Protein AF-A0A972E9Z0-F1 (afdb_monomer_lite)

Foldseek 3Di:
DVVVVVVVVVVVVVVVVVVVVVVVVVVVVVVVVVVVVVVVVVVVVVVVVVVVVVVVVVVLVVPDDPVVSVVVVVVVVVVVVVVVVVVVD

Structure (mmCIF, N/CA/C/O backbone):
data_AF-A0A972E9Z0-F1
#
_entry.id   AF-A0A972E9Z0-F1
#
loop_
_atom_site.group_PDB
_atom_site.id
_atom_site.type_symbol
_atom_site.label_atom_id
_atom_site.label_alt_id
_atom_site.label_comp_id
_atom_site.label_asym_id
_atom_site.label_entity_id
_atom_site.label_seq_id
_atom_site.pdbx_PDB_ins_code
_atom_site.Cartn_x
_atom_site.Cartn_y
_atom_site.Cartn_z
_atom_site.occupancy
_atom_site.B_iso_or_equiv
_atom_site.auth_seq_id
_atom_site.auth_comp_id
_atom_site.auth_asym_id
_atom_site.auth_atom_id
_atom_site.pdbx_PDB_model_num
ATOM 1 N N . MET A 1 1 ? 34.029 7.255 -39.120 1.00 69.62 1 MET A N 1
ATOM 2 C CA . MET A 1 1 ? 32.792 8.065 -39.109 1.00 69.62 1 MET A CA 1
ATOM 3 C C . MET A 1 1 ? 31.530 7.202 -39.045 1.00 69.62 1 MET A C 1
ATOM 5 O O . MET A 1 1 ? 30.836 7.285 -38.046 1.00 69.62 1 MET A O 1
ATOM 9 N N . LEU A 1 2 ? 31.242 6.323 -40.020 1.00 87.12 2 LEU A N 1
ATOM 10 C CA . LEU A 1 2 ? 30.023 5.489 -39.977 1.00 87.12 2 LEU 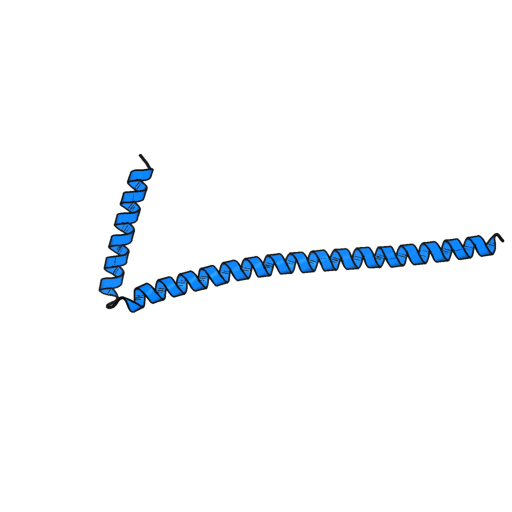A CA 1
ATOM 11 C C . LEU A 1 2 ? 30.003 4.483 -38.804 1.00 87.12 2 LEU A C 1
ATOM 13 O O . LEU A 1 2 ? 28.993 4.347 -38.123 1.00 87.12 2 LEU A O 1
ATOM 17 N N . GLU A 1 3 ? 31.131 3.818 -38.533 1.00 92.50 3 GLU A N 1
ATOM 18 C CA . GLU A 1 3 ? 31.252 2.848 -37.426 1.00 92.50 3 GLU A CA 1
ATOM 19 C C . GLU A 1 3 ? 31.172 3.496 -36.037 1.00 92.50 3 GLU A C 1
ATOM 21 O O . GLU A 1 3 ? 30.620 2.930 -35.099 1.00 92.50 3 GLU A O 1
ATOM 26 N N . GLU A 1 4 ? 31.649 4.731 -35.917 1.00 93.94 4 GLU A N 1
ATOM 27 C CA . GLU A 1 4 ? 31.557 5.512 -34.683 1.00 93.94 4 GLU A CA 1
ATOM 28 C C . GLU A 1 4 ? 30.106 5.911 -34.385 1.00 93.94 4 GLU A C 1
ATOM 30 O O . GLU A 1 4 ? 29.636 5.773 -33.258 1.00 93.94 4 GLU A O 1
ATOM 35 N N . ILE A 1 5 ? 29.356 6.310 -35.418 1.00 94.69 5 ILE A N 1
ATOM 36 C CA . ILE A 1 5 ? 27.919 6.588 -35.306 1.00 94.69 5 ILE A CA 1
ATOM 37 C C . ILE A 1 5 ? 27.154 5.320 -34.906 1.00 94.69 5 ILE A C 1
ATOM 39 O O . ILE A 1 5 ? 26.332 5.379 -33.994 1.00 94.69 5 ILE A O 1
ATOM 43 N N . LYS A 1 6 ? 27.447 4.164 -35.519 1.00 94.69 6 LYS A N 1
ATOM 44 C CA . LYS A 1 6 ? 26.826 2.883 -35.135 1.00 94.69 6 LYS A CA 1
ATOM 45 C C . LYS A 1 6 ? 27.093 2.530 -33.670 1.00 94.69 6 LYS A C 1
ATOM 47 O O . LYS A 1 6 ? 26.165 2.148 -32.962 1.00 94.69 6 LYS A O 1
ATOM 52 N N . SER A 1 7 ? 28.332 2.702 -33.207 1.00 96.19 7 SER A N 1
ATOM 53 C CA . SER A 1 7 ? 28.712 2.464 -31.809 1.00 96.19 7 SER A CA 1
ATOM 54 C C . SER A 1 7 ? 27.964 3.392 -30.844 1.00 96.19 7 SER A C 1
ATOM 56 O O . SER A 1 7 ? 27.408 2.943 -29.840 1.00 96.19 7 SER A O 1
ATOM 58 N N . ASN A 1 8 ? 27.859 4.679 -31.184 1.00 96.94 8 ASN A N 1
ATOM 59 C CA . ASN A 1 8 ? 27.126 5.654 -30.378 1.00 96.94 8 ASN A CA 1
ATOM 60 C C . ASN A 1 8 ? 25.625 5.341 -30.306 1.00 96.94 8 ASN A C 1
ATOM 62 O O . ASN A 1 8 ? 25.035 5.450 -29.232 1.00 96.94 8 ASN A O 1
ATOM 66 N N . ILE A 1 9 ? 25.019 4.902 -31.414 1.00 96.50 9 ILE A N 1
ATOM 67 C CA . ILE A 1 9 ? 23.616 4.465 -31.441 1.00 96.50 9 ILE A CA 1
ATOM 68 C C . ILE A 1 9 ? 23.425 3.229 -30.558 1.00 96.50 9 ILE A C 1
ATOM 70 O O . ILE A 1 9 ? 22.521 3.219 -29.727 1.00 96.50 9 ILE A O 1
ATOM 74 N N . ALA A 1 10 ? 24.292 2.219 -30.673 1.00 96.94 10 ALA A N 1
ATOM 75 C CA . ALA A 1 10 ? 24.213 1.017 -29.843 1.00 96.94 10 ALA A CA 1
ATOM 76 C C . ALA A 1 10 ? 24.329 1.348 -28.345 1.00 96.94 10 ALA A C 1
ATOM 78 O O . ALA A 1 10 ? 23.556 0.846 -27.529 1.00 96.94 10 ALA A O 1
ATOM 79 N N . ARG A 1 11 ? 25.243 2.256 -27.983 1.00 97.69 11 ARG A N 1
ATOM 80 C CA . ARG A 1 11 ? 25.385 2.745 -26.607 1.00 97.69 11 ARG A CA 1
ATOM 81 C C . ARG A 1 11 ? 24.136 3.483 -26.129 1.00 97.69 11 ARG A C 1
ATOM 83 O O . ARG A 1 11 ? 23.720 3.282 -24.992 1.00 97.69 11 ARG A O 1
ATOM 90 N N . LEU A 1 12 ? 23.550 4.333 -26.970 1.00 97.88 12 LEU A N 1
ATOM 91 C CA . LEU A 1 12 ? 22.341 5.077 -26.623 1.00 97.88 12 LEU A CA 1
ATOM 92 C C . LEU A 1 12 ? 21.154 4.136 -26.386 1.00 97.88 12 LEU A C 1
ATOM 94 O O . LEU A 1 12 ? 20.436 4.311 -25.405 1.00 97.88 12 LEU A O 1
ATOM 98 N N . VAL A 1 13 ? 20.987 3.121 -27.238 1.00 97.69 13 VAL A N 1
ATOM 99 C CA . VAL A 1 13 ? 19.950 2.090 -27.076 1.00 97.69 13 VAL A CA 1
ATOM 100 C C . VAL A 1 13 ? 20.141 1.339 -25.761 1.00 97.69 13 VAL A C 1
ATOM 102 O O . VAL A 1 13 ? 19.202 1.261 -24.976 1.00 97.69 13 VAL A O 1
ATOM 105 N N . ALA A 1 14 ? 21.361 0.883 -25.461 1.00 98.00 14 ALA A N 1
ATOM 106 C CA . ALA A 1 14 ? 21.644 0.174 -24.213 1.00 98.00 14 ALA A CA 1
ATOM 107 C C . ALA A 1 14 ? 21.360 1.030 -22.963 1.00 98.00 14 ALA A C 1
ATOM 109 O O . ALA A 1 14 ? 20.817 0.537 -21.976 1.00 98.00 14 ALA A O 1
ATOM 110 N N . LEU A 1 15 ? 21.700 2.324 -23.000 1.00 98.19 15 LEU A N 1
ATOM 111 C CA . LEU A 1 15 ? 21.389 3.252 -21.908 1.00 98.19 15 LEU A CA 1
ATOM 112 C C . LEU A 1 15 ? 19.880 3.458 -21.754 1.00 98.19 15 LEU A C 1
ATOM 114 O O . LEU A 1 15 ? 19.375 3.443 -20.635 1.00 98.19 15 LEU A O 1
ATOM 118 N N . TYR A 1 16 ? 19.161 3.619 -22.865 1.00 98.19 16 TYR A N 1
ATOM 119 C CA . TYR A 1 16 ? 17.709 3.762 -22.849 1.00 98.19 16 TYR A CA 1
ATOM 120 C C . TYR A 1 16 ? 17.022 2.517 -22.278 1.00 98.19 16 TYR A C 1
ATOM 122 O O . TYR A 1 16 ? 16.148 2.637 -21.423 1.00 98.19 16 TYR A O 1
ATOM 130 N N . GLU A 1 17 ? 17.429 1.323 -22.709 1.00 98.25 17 GLU A N 1
ATOM 131 C CA . GLU A 1 17 ? 16.880 0.061 -22.210 1.00 98.25 17 GLU A CA 1
ATOM 132 C C . GLU A 1 17 ? 17.140 -0.116 -20.711 1.00 98.25 17 GLU A C 1
ATOM 134 O O . GLU A 1 17 ? 16.229 -0.489 -19.969 1.00 98.25 17 GLU A O 1
ATOM 139 N N . ALA A 1 18 ? 18.346 0.223 -20.244 1.00 98.12 18 ALA A N 1
ATOM 140 C CA . ALA A 1 18 ? 18.685 0.174 -18.827 1.00 98.12 18 ALA A CA 1
ATOM 141 C C . ALA A 1 18 ? 17.834 1.144 -17.991 1.00 98.12 18 ALA A C 1
ATOM 143 O O . ALA A 1 18 ? 17.313 0.762 -16.942 1.00 98.12 18 ALA A O 1
ATOM 144 N N . GLU A 1 19 ? 17.660 2.386 -18.449 1.00 98.19 19 GLU A N 1
ATOM 145 C CA . GLU A 1 19 ? 16.820 3.368 -17.756 1.00 98.19 19 GLU A CA 1
ATOM 146 C C . GLU A 1 19 ? 15.340 2.986 -17.789 1.00 98.19 19 GLU A C 1
ATOM 148 O O . GLU A 1 19 ? 14.650 3.110 -16.778 1.00 98.19 19 GLU A O 1
ATOM 153 N N . ARG A 1 20 ? 14.855 2.431 -18.903 1.00 98.38 20 ARG A N 1
ATOM 154 C CA . ARG A 1 20 ? 13.491 1.904 -18.999 1.00 98.38 20 ARG A CA 1
ATOM 155 C C . ARG A 1 20 ? 13.264 0.777 -17.993 1.00 98.38 20 ARG A C 1
ATOM 157 O O . ARG A 1 20 ? 12.293 0.819 -17.245 1.00 98.38 20 ARG A O 1
ATOM 164 N N . GLN A 1 21 ? 14.187 -0.180 -17.904 1.00 98.38 21 GLN A N 1
ATOM 165 C CA . GLN A 1 21 ? 14.090 -1.272 -16.935 1.00 98.38 21 GLN A CA 1
ATOM 166 C C . GLN A 1 21 ? 14.121 -0.762 -15.484 1.00 98.38 21 GLN A C 1
ATOM 168 O O . GLN A 1 21 ? 13.406 -1.279 -14.621 1.00 98.38 21 GLN A O 1
ATOM 173 N N . ARG A 1 22 ? 14.929 0.269 -15.198 1.00 98.31 22 ARG A N 1
ATOM 174 C CA . ARG A 1 22 ? 14.944 0.931 -13.883 1.00 98.31 22 ARG A CA 1
ATOM 175 C C . ARG A 1 22 ? 13.614 1.609 -13.582 1.00 98.31 22 ARG A C 1
ATOM 177 O O . ARG A 1 22 ? 13.105 1.435 -12.477 1.00 98.31 22 ARG A O 1
ATOM 184 N N . ALA A 1 23 ? 13.054 2.340 -14.542 1.00 98.19 23 ALA A N 1
ATOM 185 C CA . ALA A 1 23 ? 11.764 3.004 -14.400 1.00 98.19 23 ALA A CA 1
ATOM 186 C C . ALA A 1 23 ? 10.647 1.991 -14.112 1.00 98.19 23 ALA A C 1
ATOM 188 O O . ALA A 1 23 ? 9.912 2.163 -13.141 1.00 98.19 23 ALA A O 1
ATOM 189 N N . ASP A 1 24 ? 10.594 0.893 -14.868 1.00 98.50 24 ASP A N 1
ATOM 190 C CA . ASP A 1 24 ? 9.618 -0.183 -14.667 1.00 98.50 24 ASP A CA 1
ATOM 191 C C . ASP A 1 24 ? 9.770 -0.825 -13.275 1.00 98.50 24 ASP A C 1
ATOM 193 O O . ASP A 1 24 ? 8.788 -1.040 -12.560 1.00 98.50 24 ASP A O 1
ATOM 197 N N . SER A 1 25 ? 11.010 -1.070 -12.830 1.00 98.44 25 SER A N 1
ATOM 198 C CA . SER A 1 25 ? 11.268 -1.610 -11.489 1.00 98.44 25 SER A CA 1
ATOM 199 C C . SER A 1 25 ? 10.860 -0.646 -10.372 1.00 98.44 25 SER A C 1
ATOM 201 O O . SER A 1 25 ? 10.313 -1.083 -9.357 1.00 98.44 25 SER A O 1
ATOM 203 N N . LEU A 1 26 ? 11.131 0.651 -10.526 1.00 98.38 26 LEU A N 1
ATOM 204 C CA . LEU A 1 26 ? 10.749 1.665 -9.545 1.00 98.38 26 LEU A CA 1
ATOM 205 C C . LEU A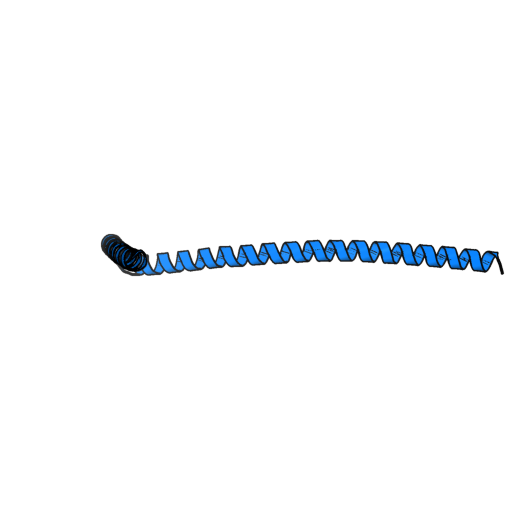 1 26 ? 9.230 1.837 -9.487 1.00 98.38 26 LEU A C 1
ATOM 207 O O . LEU A 1 26 ? 8.685 1.911 -8.389 1.00 98.38 26 LEU A O 1
ATOM 211 N N . ALA A 1 27 ? 8.549 1.819 -10.633 1.00 98.38 27 ALA A N 1
ATOM 212 C CA . ALA A 1 27 ? 7.092 1.862 -10.700 1.00 98.38 27 ALA A CA 1
ATOM 213 C C . ALA A 1 27 ? 6.457 0.659 -9.982 1.00 98.38 27 ALA A C 1
ATOM 215 O O . ALA A 1 27 ? 5.536 0.831 -9.183 1.00 98.38 27 ALA A O 1
ATOM 216 N N . ALA A 1 28 ? 6.998 -0.548 -10.182 1.00 98.44 28 ALA A N 1
ATOM 217 C CA . ALA A 1 28 ? 6.538 -1.742 -9.474 1.00 98.44 28 ALA A CA 1
ATOM 218 C C . ALA A 1 28 ? 6.734 -1.631 -7.950 1.00 98.44 28 ALA A C 1
ATOM 220 O O . ALA A 1 28 ? 5.822 -1.936 -7.182 1.00 98.44 28 ALA A O 1
ATOM 221 N N . LYS A 1 29 ? 7.901 -1.146 -7.500 1.00 98.38 29 LYS A N 1
ATOM 222 C CA . LYS A 1 29 ? 8.181 -0.922 -6.069 1.00 98.38 29 LYS A CA 1
ATOM 223 C C . LYS A 1 29 ? 7.269 0.137 -5.456 1.00 98.38 29 LYS A C 1
ATOM 225 O O . LYS A 1 29 ? 6.834 -0.030 -4.319 1.00 98.38 29 LYS A O 1
ATOM 230 N N . LEU A 1 30 ? 6.979 1.209 -6.192 1.00 98.19 30 LEU A N 1
ATOM 231 C CA . LEU A 1 30 ? 6.057 2.250 -5.749 1.00 98.19 30 LEU A CA 1
ATOM 232 C C . LEU A 1 30 ? 4.653 1.672 -5.559 1.00 98.19 30 LEU A C 1
ATOM 234 O O . LEU A 1 30 ? 4.081 1.825 -4.485 1.00 98.19 30 LEU A O 1
ATOM 238 N N . SER A 1 31 ? 4.150 0.929 -6.546 1.00 98.31 31 SER A N 1
ATOM 239 C CA . SER A 1 31 ? 2.840 0.276 -6.463 1.00 98.31 31 SER A CA 1
ATOM 240 C C . SER A 1 31 ? 2.737 -0.687 -5.272 1.00 98.31 31 SER A C 1
ATOM 242 O O . SER A 1 31 ? 1.732 -0.677 -4.559 1.00 98.31 31 SER A O 1
ATOM 244 N N . ASP A 1 32 ? 3.766 -1.505 -5.026 1.00 98.50 32 ASP A N 1
ATOM 245 C CA . ASP A 1 32 ? 3.818 -2.412 -3.867 1.00 98.50 32 ASP A CA 1
ATOM 246 C C . ASP A 1 32 ? 3.828 -1.637 -2.538 1.00 98.50 32 ASP A C 1
ATOM 248 O O . ASP A 1 32 ? 3.077 -1.953 -1.612 1.00 98.50 32 ASP A O 1
ATOM 252 N N . SER A 1 33 ? 4.626 -0.568 -2.453 1.00 98.12 33 SER A N 1
ATOM 253 C CA . SER A 1 33 ? 4.673 0.293 -1.268 1.00 98.12 33 SER A CA 1
ATOM 254 C C . SER A 1 33 ? 3.328 0.968 -1.002 1.00 98.12 33 SER A C 1
ATOM 256 O O . SER A 1 33 ? 2.873 1.008 0.140 1.00 98.12 33 SER A O 1
ATOM 258 N N . GLU A 1 34 ? 2.662 1.479 -2.036 1.00 98.31 34 GLU A N 1
ATOM 259 C CA . GLU A 1 34 ? 1.342 2.097 -1.917 1.00 98.31 34 GLU A CA 1
ATOM 260 C C . GLU A 1 34 ? 0.282 1.094 -1.457 1.00 98.31 34 GLU A C 1
ATOM 262 O O . GLU A 1 34 ? -0.562 1.425 -0.620 1.00 98.31 34 GLU A O 1
ATOM 267 N N . GLN A 1 35 ? 0.332 -0.143 -1.961 1.00 98.38 35 GLN A N 1
ATOM 268 C CA . GLN A 1 35 ? -0.557 -1.212 -1.515 1.00 98.38 35 GLN A CA 1
ATOM 269 C C . GLN A 1 35 ? -0.345 -1.539 -0.035 1.00 98.38 35 GLN A C 1
ATOM 271 O O . GLN A 1 35 ? -1.320 -1.590 0.716 1.00 98.38 35 GLN A O 1
ATOM 276 N N . LYS A 1 36 ? 0.907 -1.690 0.406 1.00 98.19 36 LYS A N 1
ATOM 277 C CA . LYS A 1 36 ? 1.236 -1.911 1.822 1.00 98.19 36 LYS A CA 1
ATOM 278 C C . LYS A 1 36 ? 0.766 -0.756 2.700 1.00 98.19 36 LYS A C 1
ATOM 280 O O . LYS A 1 36 ? 0.177 -0.987 3.750 1.00 98.19 36 LYS A O 1
ATOM 285 N N . CYS A 1 37 ? 0.945 0.489 2.258 1.00 97.88 37 CYS A N 1
ATOM 286 C CA . CYS A 1 37 ? 0.436 1.653 2.982 1.00 97.88 37 CYS A CA 1
ATOM 287 C C . CYS A 1 37 ? -1.090 1.624 3.143 1.00 97.88 37 CYS A C 1
ATOM 289 O O . CYS A 1 37 ? -1.583 1.985 4.210 1.00 97.88 37 CYS A O 1
ATOM 291 N N . ARG A 1 38 ? -1.842 1.203 2.116 1.00 98.12 38 ARG A N 1
ATOM 292 C CA . ARG A 1 38 ? -3.301 1.033 2.227 1.00 98.12 38 ARG A CA 1
ATOM 293 C C . ARG A 1 38 ? -3.663 -0.052 3.240 1.00 98.12 38 ARG A C 1
ATOM 295 O O . ARG A 1 38 ? -4.444 0.219 4.143 1.00 98.12 38 ARG A O 1
ATOM 302 N N . GLN A 1 39 ? -3.018 -1.214 3.159 1.00 98.19 39 GLN A N 1
ATOM 303 C CA . GLN A 1 39 ? -3.244 -2.321 4.094 1.00 98.19 39 GLN A CA 1
ATOM 304 C C . GLN A 1 39 ? -2.946 -1.930 5.547 1.00 98.19 39 GLN A C 1
ATOM 306 O O . GLN A 1 39 ? -3.738 -2.218 6.437 1.00 98.19 39 GLN A O 1
ATOM 311 N N . TYR A 1 40 ? -1.839 -1.227 5.804 1.00 98.06 40 TYR A N 1
ATOM 312 C CA . TYR A 1 40 ? -1.524 -0.764 7.156 1.00 98.06 40 TYR A CA 1
ATOM 313 C C . TYR A 1 40 ? -2.518 0.280 7.666 1.00 98.06 40 TYR A C 1
ATOM 315 O O . TYR A 1 40 ? -2.852 0.264 8.846 1.00 98.06 40 TYR A O 1
ATOM 323 N N . LYS A 1 41 ? -3.029 1.164 6.800 1.00 98.00 41 LYS A N 1
ATOM 324 C CA . LYS A 1 41 ? -4.092 2.103 7.188 1.00 98.00 41 LYS A CA 1
ATOM 325 C C . LYS A 1 41 ? -5.369 1.369 7.588 1.00 98.00 41 LYS A C 1
ATOM 327 O O . LYS A 1 41 ? -5.932 1.692 8.626 1.00 98.00 41 LYS A O 1
ATOM 332 N N . GLU A 1 42 ? -5.781 0.368 6.813 1.00 97.81 42 GLU A N 1
ATOM 333 C CA . GLU A 1 42 ? -6.939 -0.476 7.139 1.00 97.81 42 GLU A CA 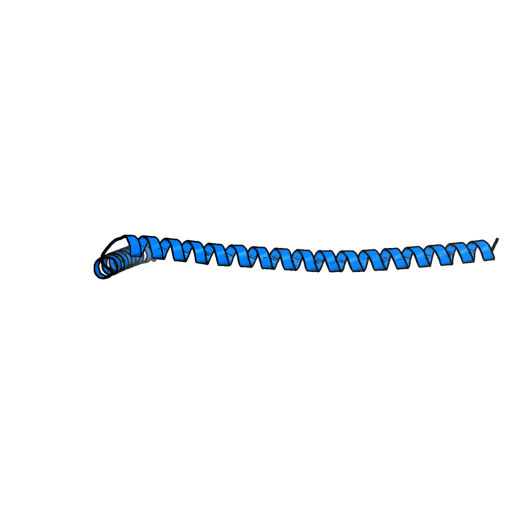1
ATOM 334 C C . GLU A 1 42 ? -6.743 -1.210 8.472 1.00 97.81 42 GLU A C 1
ATOM 336 O O . GLU A 1 42 ? -7.626 -1.176 9.324 1.00 97.81 42 GLU A O 1
ATOM 341 N N . GLN A 1 43 ? -5.561 -1.791 8.701 1.00 98.00 43 GLN A N 1
ATOM 342 C CA . GLN A 1 43 ? -5.227 -2.444 9.971 1.00 98.00 43 GLN A CA 1
ATOM 343 C C . GLN A 1 43 ? -5.252 -1.478 11.157 1.00 98.00 43 GLN A C 1
ATOM 345 O O . GLN A 1 43 ? -5.732 -1.842 12.224 1.00 98.00 43 GLN A O 1
ATOM 350 N N . ILE A 1 44 ? -4.757 -0.248 10.992 1.00 97.75 44 ILE A N 1
ATOM 351 C CA . ILE A 1 44 ? -4.821 0.778 12.042 1.00 97.75 44 ILE A CA 1
ATOM 352 C C . ILE A 1 44 ? -6.277 1.120 12.362 1.00 97.75 44 ILE A C 1
ATOM 354 O O . ILE A 1 44 ? -6.634 1.208 13.533 1.00 97.75 44 ILE A O 1
ATOM 358 N N . THR A 1 45 ? -7.120 1.298 11.344 1.00 97.38 45 THR A N 1
ATOM 359 C CA . THR A 1 45 ? -8.548 1.564 11.548 1.00 97.38 45 THR A CA 1
ATOM 360 C C . THR A 1 45 ? -9.230 0.419 12.293 1.00 97.38 45 THR A C 1
ATOM 362 O O . THR A 1 45 ? -9.939 0.676 13.262 1.00 97.38 45 THR A O 1
ATOM 365 N N . ASP A 1 46 ? -8.978 -0.828 11.897 1.00 97.19 46 ASP A N 1
ATOM 366 C CA . ASP A 1 46 ? -9.547 -2.004 12.559 1.00 97.19 46 ASP A CA 1
ATOM 367 C C . ASP A 1 46 ? -9.069 -2.135 14.015 1.00 97.19 46 ASP A C 1
ATOM 369 O O . ASP A 1 46 ? -9.875 -2.307 14.927 1.00 97.19 46 ASP A O 1
ATOM 373 N N . LEU A 1 47 ? -7.769 -1.961 14.268 1.00 97.69 47 LEU A N 1
ATOM 374 C CA . LEU A 1 47 ? -7.215 -2.000 15.623 1.00 97.69 47 LEU A CA 1
ATOM 375 C C . LEU A 1 47 ? -7.768 -0.883 16.512 1.00 97.69 47 LEU A C 1
ATOM 377 O O . LEU A 1 47 ? -8.066 -1.138 17.676 1.00 97.69 47 LEU A O 1
ATOM 381 N N . ASN A 1 48 ? -7.950 0.327 15.982 1.00 96.88 48 ASN A N 1
ATOM 382 C CA . ASN A 1 48 ? -8.576 1.418 16.729 1.00 96.88 48 ASN A CA 1
ATOM 383 C C . ASN A 1 48 ? -10.027 1.077 17.085 1.00 96.88 48 ASN A C 1
ATOM 385 O O . ASN A 1 48 ? -10.419 1.229 18.236 1.00 96.88 48 ASN A O 1
ATOM 389 N N . GLN A 1 49 ? -10.793 0.514 16.145 1.00 95.69 49 GLN A N 1
ATOM 390 C CA . GLN A 1 49 ? -12.155 0.046 16.412 1.00 95.69 49 GLN A CA 1
ATOM 391 C C . GLN A 1 49 ? -12.179 -1.023 17.518 1.00 95.69 49 GLN A C 1
ATOM 393 O O . GLN A 1 49 ? -13.056 -1.016 18.383 1.00 95.69 49 GLN A O 1
ATOM 398 N N . GLN A 1 50 ? -11.212 -1.946 17.514 1.00 95.06 50 GLN 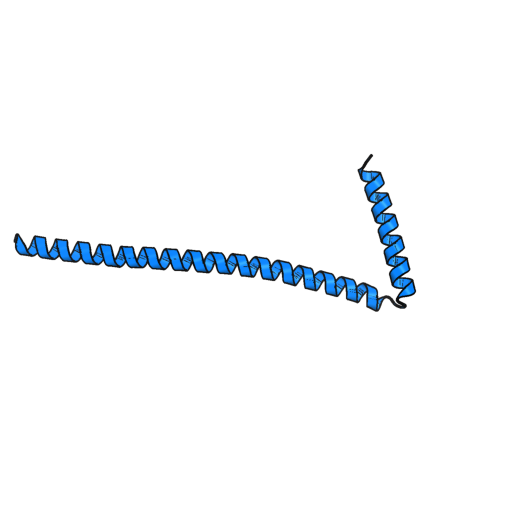A N 1
ATOM 399 C CA . GLN A 1 50 ? -11.074 -2.952 18.567 1.00 95.06 50 GLN A CA 1
ATOM 400 C C . GLN A 1 50 ? -10.725 -2.324 19.924 1.00 95.06 50 GLN A C 1
ATOM 402 O O . GLN A 1 50 ? -11.279 -2.745 20.940 1.00 95.06 50 GLN A O 1
ATOM 407 N N . ILE A 1 51 ? -9.844 -1.319 19.954 1.00 94.50 51 ILE A N 1
ATOM 408 C CA . ILE A 1 51 ? -9.500 -0.572 21.172 1.00 94.50 51 ILE A CA 1
ATOM 409 C C . ILE A 1 51 ? -10.737 0.135 21.727 1.00 94.50 51 ILE A C 1
ATOM 411 O O . ILE A 1 51 ? -11.066 -0.082 22.892 1.00 94.50 51 ILE A O 1
ATOM 415 N N . ASP A 1 52 ? -11.467 0.879 20.898 1.00 91.44 52 ASP A N 1
ATOM 416 C CA . ASP A 1 52 ? -12.684 1.590 21.304 1.00 91.44 52 ASP A CA 1
ATOM 417 C C . ASP A 1 52 ? -13.724 0.620 21.888 1.00 91.44 52 ASP A C 1
ATOM 419 O O . ASP A 1 52 ? -14.318 0.869 22.940 1.00 91.44 52 ASP A O 1
ATOM 423 N N . ASN A 1 53 ? -13.898 -0.545 21.253 1.00 88.50 53 ASN A N 1
ATOM 424 C CA . ASN A 1 53 ? -14.785 -1.595 21.749 1.00 88.50 53 ASN A CA 1
ATOM 425 C C . ASN A 1 53 ? -14.336 -2.132 23.118 1.00 88.50 53 ASN A C 1
ATOM 427 O O . ASN A 1 53 ? -15.166 -2.345 24.006 1.00 88.50 53 ASN A O 1
ATOM 431 N N . LEU A 1 54 ? -13.033 -2.347 23.316 1.00 90.19 54 LEU A N 1
ATOM 432 C CA . LEU A 1 54 ? -12.485 -2.806 24.593 1.00 90.19 54 LEU A CA 1
ATOM 433 C C . LEU A 1 54 ? -12.633 -1.752 25.693 1.00 90.19 54 LEU A C 1
ATOM 435 O O . LEU A 1 54 ? -12.961 -2.103 26.828 1.00 90.19 54 LEU A O 1
ATOM 439 N N . GLU A 1 55 ? -12.410 -0.477 25.383 1.00 86.75 55 GLU A N 1
ATOM 440 C CA . GLU A 1 55 ? -12.609 0.626 26.325 1.00 86.75 55 GLU A CA 1
ATOM 441 C C . GLU A 1 55 ? -14.074 0.746 26.735 1.00 86.75 55 GLU A C 1
ATOM 443 O O . GLU A 1 55 ? -14.374 0.830 27.929 1.00 86.75 55 GLU A O 1
ATOM 448 N N . LEU A 1 56 ? -14.990 0.637 25.771 1.00 83.06 56 LEU A N 1
ATOM 449 C CA . LEU A 1 56 ? -16.423 0.605 26.028 1.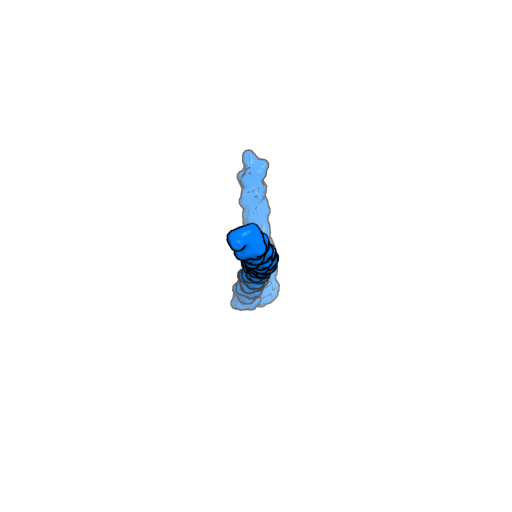00 83.06 56 LEU A CA 1
ATOM 450 C C . LEU A 1 56 ? -16.795 -0.567 26.951 1.00 83.06 56 LEU A C 1
ATOM 452 O O . LEU A 1 56 ? -17.470 -0.376 27.965 1.00 83.06 56 LEU A O 1
ATOM 456 N N . MET A 1 57 ? -16.309 -1.777 26.659 1.00 78.50 57 MET A N 1
ATOM 457 C CA . MET A 1 57 ? -16.532 -2.953 27.509 1.00 78.50 57 MET A CA 1
ATOM 458 C C . MET A 1 57 ? -15.985 -2.758 28.927 1.00 78.50 57 MET A C 1
ATOM 460 O O . MET A 1 57 ? -16.660 -3.103 29.898 1.00 78.50 57 MET A O 1
ATOM 464 N N . ARG A 1 58 ? -14.783 -2.187 29.066 1.00 78.12 58 ARG A N 1
ATOM 465 C CA . ARG A 1 58 ? -14.180 -1.885 30.372 1.00 78.12 58 ARG A CA 1
ATOM 466 C C . ARG A 1 58 ? -14.996 -0.859 31.146 1.00 78.12 58 ARG A C 1
ATOM 468 O O . ARG A 1 58 ? -15.221 -1.066 32.334 1.00 78.12 58 ARG A O 1
ATOM 475 N N . ALA A 1 59 ? -15.481 0.197 30.494 1.00 74.69 59 ALA A N 1
ATOM 476 C CA . ALA A 1 59 ? -16.344 1.193 31.122 1.00 74.69 59 ALA A CA 1
ATOM 477 C C . ALA A 1 59 ? -17.637 0.560 31.668 1.00 74.69 59 ALA A C 1
ATOM 479 O O . ALA A 1 59 ? -18.072 0.893 32.770 1.00 74.69 59 ALA A O 1
ATOM 480 N N . PHE A 1 60 ? -18.210 -0.412 30.952 1.00 71.19 60 PHE A N 1
ATOM 481 C CA . PHE A 1 60 ? -19.377 -1.160 31.426 1.00 71.19 60 PHE A CA 1
ATOM 482 C C . PHE A 1 60 ? -19.065 -2.167 32.544 1.00 71.19 60 PHE A C 1
ATOM 484 O O . PHE A 1 60 ? -19.916 -2.393 33.405 1.00 71.19 60 PHE A O 1
ATOM 491 N N . GLN A 1 61 ? -17.872 -2.769 32.560 1.00 69.25 61 GLN A N 1
ATOM 492 C CA . GLN A 1 61 ? -17.444 -3.690 33.625 1.00 69.25 61 GLN A CA 1
ATOM 493 C C . GLN A 1 61 ? -17.030 -2.964 34.911 1.00 69.25 61 GLN A C 1
ATOM 495 O O . GLN A 1 61 ? -17.271 -3.465 36.004 1.00 69.25 61 GLN A O 1
ATOM 500 N N . ALA A 1 62 ? -16.437 -1.774 34.797 1.00 63.91 62 ALA A N 1
ATOM 501 C CA . ALA A 1 62 ? -16.044 -0.952 35.939 1.00 63.91 62 ALA A CA 1
ATOM 502 C C . ALA A 1 62 ? -17.246 -0.331 36.680 1.00 63.91 62 ALA A C 1
ATOM 504 O O . ALA A 1 62 ? -17.084 0.182 37.785 1.00 63.91 62 ALA A O 1
ATOM 505 N N . ALA A 1 63 ? -18.448 -0.381 36.094 1.00 58.25 63 ALA A N 1
ATOM 506 C CA . ALA A 1 63 ? -19.654 0.261 36.614 1.00 58.25 63 ALA A CA 1
ATOM 507 C C . ALA A 1 63 ? -20.408 -0.520 37.717 1.00 58.25 63 ALA A C 1
ATOM 509 O O . ALA A 1 63 ? -21.462 -0.052 38.137 1.00 58.25 63 ALA A O 1
ATOM 510 N N . GLY A 1 64 ? -19.889 -1.648 38.219 1.00 63.91 64 GLY A N 1
ATOM 511 C CA . GLY A 1 64 ? -20.515 -2.424 39.304 1.00 63.91 64 GLY A CA 1
ATOM 512 C C . GLY A 1 64 ? -21.121 -3.758 38.851 1.00 63.91 64 GLY A C 1
ATOM 513 O O . GLY A 1 64 ? -20.697 -4.320 37.843 1.00 63.91 64 GLY A O 1
ATOM 514 N N . ASP A 1 65 ? -22.068 -4.294 39.635 1.00 68.88 65 ASP A N 1
ATOM 515 C CA . ASP A 1 65 ? -22.667 -5.631 39.465 1.00 68.88 65 ASP A CA 1
ATOM 516 C C . ASP A 1 65 ? -23.108 -5.880 37.999 1.00 68.88 65 ASP A C 1
ATOM 518 O O . ASP A 1 65 ? -23.850 -5.070 37.432 1.00 68.88 65 ASP A O 1
ATOM 522 N N . PRO A 1 66 ? -22.711 -7.003 37.364 1.00 68.25 66 PRO A N 1
ATOM 523 C CA . PRO A 1 66 ? -23.150 -7.391 36.021 1.00 68.25 66 PRO A CA 1
ATOM 524 C C . PRO A 1 66 ? -24.668 -7.341 35.773 1.00 68.25 66 PRO A C 1
ATOM 526 O O . PRO A 1 66 ? -25.094 -7.298 34.612 1.00 68.25 66 PRO A O 1
ATOM 529 N N . ALA A 1 67 ? -25.497 -7.416 36.817 1.00 69.94 67 ALA A N 1
ATOM 530 C CA . ALA A 1 67 ? -26.942 -7.208 36.722 1.00 69.94 67 ALA A CA 1
ATOM 531 C C . ALA A 1 67 ? -27.309 -5.730 36.476 1.00 69.94 67 ALA A C 1
ATOM 533 O O . ALA A 1 67 ? -28.106 -5.435 35.583 1.00 69.94 67 ALA A O 1
ATOM 534 N N . GLU A 1 68 ? -26.673 -4.802 37.193 1.00 70.81 68 GLU A N 1
ATOM 535 C CA . GLU A 1 68 ? -26.910 -3.357 37.093 1.00 70.81 68 GLU A CA 1
ATOM 536 C C . GLU A 1 68 ? -26.410 -2.795 35.751 1.00 70.81 68 GLU A C 1
ATOM 538 O O . GLU A 1 68 ? -27.105 -2.014 35.090 1.00 70.81 68 GLU A O 1
ATOM 543 N N . SER A 1 69 ? -25.253 -3.268 35.272 1.00 69.12 69 SER A N 1
ATOM 544 C CA . SER A 1 69 ? -24.736 -2.905 33.944 1.00 69.12 69 SER A CA 1
ATOM 545 C C . SER A 1 69 ? -25.656 -3.379 32.813 1.00 69.12 69 SER A C 1
ATOM 547 O O . SER A 1 69 ? -25.902 -2.631 31.865 1.00 69.12 69 SER A O 1
ATOM 549 N N . ARG A 1 70 ? -26.237 -4.584 32.918 1.00 70.06 70 ARG A N 1
ATOM 550 C CA . ARG A 1 70 ? -27.231 -5.082 31.947 1.00 70.06 70 ARG A CA 1
ATOM 551 C C . ARG A 1 70 ? -28.510 -4.254 31.948 1.00 70.06 70 ARG A C 1
ATOM 553 O O . ARG A 1 70 ? -29.060 -3.980 30.882 1.00 70.06 70 ARG A O 1
ATOM 560 N N . GLU A 1 71 ? -28.965 -3.818 33.116 1.00 77.81 71 GLU A N 1
ATOM 561 C CA . GLU A 1 71 ? -30.147 -2.968 33.230 1.00 77.81 71 GLU A CA 1
ATOM 562 C C . GLU A 1 71 ? -29.918 -1.572 32.625 1.00 77.81 71 GLU A C 1
ATOM 564 O O . GLU A 1 71 ? -30.784 -1.053 31.912 1.00 77.81 71 GLU A O 1
ATOM 569 N N . ARG A 1 72 ? -28.735 -0.976 32.838 1.00 73.50 72 ARG A N 1
ATOM 570 C CA . ARG A 1 72 ? -28.340 0.289 32.193 1.00 73.50 72 ARG A CA 1
ATOM 571 C C . ARG A 1 72 ? -28.277 0.169 30.671 1.00 73.50 72 ARG A C 1
ATOM 573 O O . ARG A 1 72 ? -28.798 1.048 29.988 1.00 73.50 72 ARG A O 1
ATOM 580 N N . ILE A 1 73 ? -27.715 -0.922 30.140 1.00 75.31 73 ILE A N 1
ATOM 581 C CA . ILE A 1 73 ? -27.705 -1.200 28.692 1.00 75.31 73 ILE A CA 1
ATOM 582 C C . ILE A 1 73 ? -29.139 -1.307 28.158 1.00 75.31 73 ILE A C 1
ATOM 584 O O . ILE A 1 73 ? -29.474 -0.675 27.159 1.00 75.31 73 ILE A O 1
ATOM 588 N N . GLY A 1 74 ? -30.019 -2.035 28.851 1.00 79.75 74 GLY A N 1
ATOM 589 C CA . GLY A 1 74 ? -31.426 -2.153 28.461 1.00 79.75 74 GLY A CA 1
ATOM 590 C C . GLY A 1 74 ? -32.172 -0.812 28.447 1.00 79.75 74 GLY A C 1
ATOM 591 O O . GLY A 1 74 ? -33.020 -0.588 27.582 1.00 79.75 74 GLY A O 1
ATOM 592 N N . ARG A 1 75 ? -31.845 0.104 29.370 1.00 82.62 75 ARG A N 1
ATOM 593 C CA . ARG A 1 75 ? -32.384 1.475 29.372 1.00 82.62 75 ARG A CA 1
ATOM 594 C C . ARG A 1 75 ? -31.860 2.307 28.199 1.00 82.62 75 ARG A C 1
ATOM 596 O O . ARG A 1 75 ? -32.665 2.951 27.534 1.00 82.62 75 ARG A O 1
ATOM 603 N N . LEU A 1 76 ? -30.559 2.245 27.912 1.00 83.62 76 LEU A N 1
ATOM 604 C CA . LEU A 1 76 ? -29.945 2.927 26.764 1.00 83.62 76 LEU A CA 1
ATOM 605 C C . LEU A 1 76 ? -30.547 2.469 25.429 1.00 83.62 76 LEU A C 1
ATOM 607 O O . LEU A 1 76 ? -30.896 3.310 24.608 1.00 83.62 76 LEU A O 1
ATOM 611 N N . ILE A 1 77 ? -30.749 1.161 25.234 1.00 86.00 77 ILE A N 1
ATOM 612 C CA . ILE A 1 77 ? -31.378 0.620 24.016 1.00 86.00 77 ILE A CA 1
ATOM 613 C C . ILE A 1 77 ? -32.810 1.154 23.851 1.00 86.00 77 ILE A C 1
ATOM 615 O O . ILE A 1 77 ? -33.182 1.580 22.762 1.00 86.00 77 ILE A O 1
ATOM 619 N N . LYS A 1 78 ? -33.603 1.205 24.931 1.00 87.88 78 LYS A N 1
ATOM 620 C CA . LYS A 1 78 ? -34.970 1.761 24.887 1.00 87.88 78 LYS A CA 1
ATOM 621 C C . LYS A 1 78 ? -35.008 3.252 24.543 1.00 87.88 78 LYS A C 1
ATOM 623 O O . LYS A 1 78 ? -35.944 3.695 23.881 1.00 87.88 78 LYS A O 1
ATOM 628 N N . GLU A 1 79 ? -34.037 4.024 25.021 1.00 88.69 79 GLU A N 1
ATOM 629 C CA . GLU A 1 79 ? -33.903 5.446 24.683 1.00 88.69 79 GLU A CA 1
ATOM 630 C C . GLU A 1 79 ? -33.502 5.628 23.211 1.00 88.69 79 GLU A C 1
ATOM 632 O O . GLU A 1 79 ? -34.099 6.447 22.515 1.00 88.69 79 GLU A O 1
ATOM 637 N N . ILE A 1 80 ? -32.576 4.807 22.701 1.00 88.00 80 ILE A N 1
ATOM 638 C CA . ILE A 1 80 ? -32.194 4.797 21.279 1.00 88.00 80 ILE A CA 1
ATOM 639 C C . ILE A 1 80 ? -33.403 4.459 20.393 1.00 88.00 80 ILE A C 1
ATOM 641 O O . ILE A 1 80 ? -33.679 5.197 19.451 1.00 88.00 80 ILE A O 1
ATOM 645 N N . ASP A 1 81 ? -34.177 3.424 20.730 1.00 88.12 81 ASP A N 1
ATOM 646 C CA . ASP A 1 81 ? -35.404 3.056 20.002 1.00 88.12 81 ASP A CA 1
ATOM 647 C C . ASP A 1 81 ? -36.438 4.190 19.979 1.00 88.12 81 ASP A C 1
ATOM 649 O O . ASP A 1 81 ? -37.133 4.396 18.982 1.00 88.12 81 ASP A O 1
ATOM 653 N N . LYS A 1 82 ? -36.559 4.944 21.079 1.00 88.88 82 LYS A N 1
ATOM 654 C CA . LYS A 1 82 ? -37.414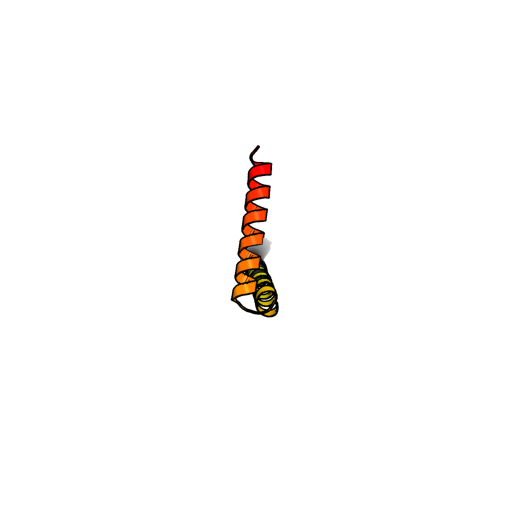 6.137 21.131 1.00 88.88 82 LYS A CA 1
ATOM 655 C C . LYS A 1 82 ? -36.926 7.216 20.172 1.00 88.88 82 LYS A C 1
ATOM 657 O O . LYS A 1 82 ? -37.743 7.780 19.452 1.00 88.88 82 LYS A O 1
ATOM 662 N N . CYS A 1 83 ? -35.624 7.494 20.156 1.00 89.44 83 CYS A N 1
ATOM 663 C CA . CYS A 1 83 ? -35.034 8.474 19.248 1.00 89.44 83 CYS A CA 1
ATOM 664 C C . CYS A 1 83 ? -35.190 8.061 17.778 1.00 89.44 83 CYS A C 1
ATOM 666 O O . CYS A 1 83 ? -35.545 8.901 16.959 1.00 89.44 83 CYS A O 1
ATOM 668 N N . ILE A 1 84 ? -35.004 6.779 17.444 1.00 88.00 84 ILE A N 1
ATOM 669 C CA . ILE A 1 84 ? -35.206 6.263 16.080 1.00 88.00 84 ILE A CA 1
ATOM 670 C C . ILE A 1 84 ? -36.664 6.450 15.644 1.00 88.00 84 ILE A C 1
ATOM 672 O O . ILE A 1 84 ? -36.917 7.028 14.593 1.00 88.00 84 ILE A O 1
ATOM 676 N N . LYS A 1 85 ? -37.638 6.083 16.488 1.00 91.62 85 LYS A N 1
ATOM 677 C CA . LYS A 1 85 ? -39.069 6.301 16.194 1.00 91.62 85 LYS A CA 1
ATOM 678 C C . LYS A 1 85 ? -39.450 7.771 16.012 1.00 91.62 85 LYS A C 1
ATOM 680 O O . LYS A 1 85 ? -40.414 8.065 15.310 1.00 91.62 85 LYS A O 1
ATOM 685 N N . LEU A 1 86 ? -38.737 8.682 16.675 1.00 87.69 86 LEU A N 1
ATOM 686 C CA . LEU A 1 86 ? -38.917 10.124 16.497 1.00 87.69 86 LEU A CA 1
ATOM 687 C C . LEU A 1 86 ? -38.308 10.639 15.185 1.00 87.69 86 LEU A C 1
ATOM 689 O O . LEU A 1 86 ? -38.756 11.670 14.707 1.00 87.69 86 LEU A O 1
ATOM 693 N N . LEU A 1 87 ? -37.308 9.949 14.625 1.00 84.31 87 LEU A N 1
ATOM 694 C CA . LEU A 1 87 ? -36.669 10.288 13.346 1.00 84.31 87 LEU A CA 1
ATOM 695 C C . LEU A 1 87 ? -37.379 9.668 12.131 1.00 84.31 87 LEU A C 1
ATOM 697 O O . LEU A 1 87 ? -37.210 10.154 11.018 1.00 84.31 87 LEU A O 1
ATOM 701 N N . GLU A 1 88 ? -38.141 8.590 12.329 1.00 78.88 88 GLU A N 1
ATOM 702 C CA . GLU A 1 88 ? -38.914 7.902 11.281 1.00 78.88 88 GLU A CA 1
ATOM 703 C C . GLU A 1 88 ? -40.323 8.498 11.047 1.00 78.88 88 GLU A C 1
ATOM 705 O O . GLU A 1 88 ? -41.077 7.970 10.228 1.00 78.88 88 GLU A O 1
ATOM 710 N N . ASN A 1 89 ? -40.676 9.593 11.734 1.00 52.44 89 ASN A N 1
ATOM 711 C CA . ASN A 1 89 ? -41.866 10.424 11.475 1.00 52.44 89 ASN A CA 1
ATOM 712 C C . ASN A 1 89 ? -41.460 11.815 10.979 1.00 52.44 89 ASN A C 1
ATOM 714 O O . ASN A 1 89 ? -42.280 12.428 10.259 1.00 52.44 89 ASN A O 1
#

pLDDT: mean 88.97, std 11.53, range [52.44, 98.5]

Secondary structure (DSSP, 8-state):
-HHHHHHHHHHHHHHHHHHHHHHHHHHHHHHHHHHHHHHHHHHHHHHHHHHHHHHHHHHHHTTS-HHHHHHHHHHHHHHHHHHHHHH--

Sequence (89 aa):
MLEEIKSNIARLVALYEAERQRADSLAAKLSDSEQKCRQYKEQITDLNQQIDNLELMRAFQAAGDPAESRERIGRLIKEIDKCIKLLEN

Radius of gyration: 31.82 Å; chains: 1; bounding box: 75×18×79 Å